Protein AF-A0A7C1B282-F1 (afdb_monomer)

Mean predicted aligned error: 6.25 Å

Secondary structure (DSSP, 8-state):
--HHHHHHHHHHHHHHHHHHHHHHHH-HHHHHH--HHHHHHHHHHHHHHHHHHHHHTT-S-HHHHHHHHHHHHHHHHHHGGGSGGGHHHHHHHHHHHHHHHSS-S------

Sequence (111 aa):
MNDKLADTLTIAFMVSALVLLWRRIAKPEVRFLSTWWDYVLLILCALPFVTGFLAYHQIGPYKPTMVVHLLSAEILLIVIPFSKLAHMVLYFFTRAFMGFEMGGRRNTPCW

Structure (mmCIF, N/CA/C/O backbone):
data_AF-A0A7C1B282-F1
#
_entry.id   AF-A0A7C1B282-F1
#
loop_
_atom_site.group_PDB
_atom_site.id
_atom_site.type_symbol
_atom_site.label_atom_id
_atom_site.label_alt_id
_atom_site.label_comp_id
_atom_site.label_asym_id
_atom_site.label_entity_id
_atom_site.label_seq_id
_atom_site.pdbx_PDB_ins_code
_atom_site.Cartn_x
_atom_site.Cartn_y
_atom_site.Cartn_z
_atom_site.occupancy
_atom_site.B_iso_or_equiv
_atom_site.auth_seq_id
_atom_site.auth_comp_id
_atom_site.auth_asym_id
_atom_site.auth_atom_id
_atom_site.pdbx_PDB_model_num
ATOM 1 N N . MET A 1 1 ? -23.843 4.987 1.272 1.00 59.72 1 MET A N 1
ATOM 2 C CA . MET A 1 1 ? -22.985 4.039 0.525 1.00 59.72 1 MET A CA 1
ATOM 3 C C . MET A 1 1 ? -23.396 2.637 0.956 1.00 59.72 1 MET A C 1
ATOM 5 O O . MET A 1 1 ? -23.850 2.516 2.081 1.00 59.72 1 MET A O 1
ATOM 9 N N . ASN A 1 2 ? -23.363 1.612 0.099 1.00 82.88 2 ASN A N 1
ATOM 10 C CA . ASN A 1 2 ? -23.733 0.262 0.545 1.00 82.88 2 ASN A CA 1
ATOM 11 C C . ASN A 1 2 ? -22.573 -0.303 1.375 1.00 82.88 2 ASN A C 1
ATOM 13 O O . ASN A 1 2 ? -21.579 -0.734 0.796 1.00 82.88 2 ASN A O 1
ATOM 17 N N . ASP A 1 3 ? -22.691 -0.256 2.700 1.00 87.25 3 ASP A N 1
ATOM 18 C CA . ASP A 1 3 ? -21.649 -0.677 3.649 1.00 87.25 3 ASP A CA 1
ATOM 19 C C . ASP A 1 3 ? -21.117 -2.082 3.333 1.00 87.25 3 ASP A C 1
ATOM 21 O O . ASP A 1 3 ? -19.911 -2.313 3.279 1.00 87.25 3 ASP A O 1
ATOM 25 N N . LYS A 1 4 ? -22.016 -2.984 2.920 1.00 91.50 4 LYS A N 1
ATOM 26 C CA . LYS A 1 4 ? -21.666 -4.344 2.489 1.00 91.50 4 LYS A CA 1
ATOM 27 C C . LYS A 1 4 ? -20.689 -4.375 1.313 1.00 91.50 4 LYS A C 1
ATOM 29 O O . LYS A 1 4 ? -19.843 -5.263 1.251 1.00 91.50 4 LYS A O 1
ATOM 34 N N . LEU A 1 5 ? -20.804 -3.445 0.361 1.00 94.44 5 LEU A N 1
ATOM 35 C CA . LEU A 1 5 ? -19.867 -3.371 -0.766 1.00 94.44 5 LEU A CA 1
ATOM 36 C C . LEU A 1 5 ? -18.485 -2.922 -0.296 1.00 94.44 5 LEU A C 1
ATOM 38 O O . LEU A 1 5 ? -17.491 -3.497 -0.734 1.00 94.44 5 LEU A O 1
ATOM 42 N N . ALA A 1 6 ? -18.418 -1.932 0.597 1.00 92.12 6 ALA A N 1
ATOM 43 C CA . ALA A 1 6 ? -17.153 -1.438 1.131 1.00 92.12 6 ALA A CA 1
ATOM 44 C C . ALA A 1 6 ? -16.412 -2.542 1.901 1.00 92.12 6 ALA A C 1
ATOM 46 O O . ALA A 1 6 ? -15.228 -2.781 1.650 1.00 92.12 6 ALA A O 1
ATOM 47 N N . ASP A 1 7 ? -17.126 -3.288 2.745 1.00 93.06 7 ASP A N 1
ATOM 48 C CA . ASP A 1 7 ? -16.562 -4.420 3.481 1.00 93.06 7 ASP A CA 1
ATOM 49 C C . ASP A 1 7 ? -16.097 -5.534 2.543 1.00 93.06 7 ASP A C 1
ATOM 51 O O . ASP A 1 7 ? -14.973 -6.023 2.664 1.00 93.06 7 ASP A O 1
ATOM 55 N N . THR A 1 8 ? -16.915 -5.892 1.548 1.00 95.25 8 THR A N 1
ATOM 56 C CA . THR A 1 8 ? -16.572 -6.943 0.576 1.00 95.25 8 THR A CA 1
ATOM 57 C C . THR A 1 8 ? -15.297 -6.596 -0.193 1.00 95.25 8 THR A C 1
ATOM 59 O O . THR A 1 8 ? -14.411 -7.440 -0.333 1.00 95.25 8 THR A O 1
ATOM 62 N N . LEU A 1 9 ? -15.170 -5.350 -0.663 1.00 95.44 9 LEU A N 1
ATOM 63 C CA . LEU A 1 9 ? -13.981 -4.887 -1.381 1.00 95.44 9 LEU A CA 1
ATOM 64 C C . LEU A 1 9 ? -12.746 -4.851 -0.474 1.00 95.44 9 LEU A C 1
ATOM 66 O O . LEU A 1 9 ? -11.661 -5.241 -0.904 1.00 95.44 9 LEU A O 1
ATOM 70 N N . THR A 1 10 ? -12.909 -4.443 0.785 1.00 95.25 10 THR A N 1
ATOM 71 C CA . THR A 1 10 ? -11.810 -4.388 1.759 1.00 95.25 10 THR A CA 1
ATOM 72 C C . THR A 1 10 ? -11.303 -5.788 2.099 1.00 95.25 10 THR A C 1
ATOM 74 O O . THR A 1 10 ? -10.096 -6.032 2.094 1.00 95.25 10 THR A O 1
ATOM 77 N N . ILE A 1 11 ? -12.208 -6.747 2.309 1.00 95.31 11 ILE A N 1
ATOM 78 C CA . ILE A 1 11 ? -11.859 -8.155 2.535 1.00 95.31 11 ILE A CA 1
ATOM 79 C C . ILE A 1 11 ? -11.178 -8.743 1.297 1.00 95.31 11 ILE A C 1
ATOM 81 O O . ILE A 1 11 ? -10.123 -9.367 1.420 1.00 95.31 11 ILE A O 1
ATOM 85 N N . ALA A 1 12 ? -11.722 -8.507 0.099 1.00 97.25 12 ALA A N 1
ATOM 86 C CA . ALA A 1 12 ? -11.116 -8.971 -1.147 1.00 97.25 12 ALA A CA 1
ATOM 87 C C . ALA A 1 12 ? -9.693 -8.417 -1.335 1.00 97.25 12 ALA A C 1
ATOM 89 O O . ALA A 1 12 ? -8.786 -9.155 -1.732 1.00 97.25 12 ALA A O 1
ATOM 90 N N . PHE A 1 13 ? -9.472 -7.143 -0.999 1.00 96.94 13 PHE A N 1
ATOM 91 C CA . PHE A 1 13 ? -8.149 -6.529 -1.007 1.00 96.94 13 PHE A CA 1
ATOM 92 C C . PHE A 1 13 ? -7.198 -7.203 -0.006 1.00 96.94 13 PHE A C 1
ATOM 94 O O . PHE A 1 13 ? -6.097 -7.599 -0.390 1.00 96.94 13 PHE A O 1
ATOM 101 N N . MET A 1 14 ? -7.620 -7.404 1.249 1.00 96.06 14 MET A N 1
ATOM 102 C CA . MET A 1 14 ? -6.795 -8.060 2.274 1.00 96.06 14 MET A CA 1
ATOM 103 C C . MET A 1 14 ? -6.418 -9.495 1.876 1.00 96.06 14 MET A C 1
ATOM 105 O O . MET A 1 14 ? -5.254 -9.881 1.985 1.00 96.06 14 MET A O 1
ATOM 109 N N . VAL A 1 15 ? -7.368 -10.268 1.342 1.00 97.38 15 VAL A N 1
ATOM 110 C CA . VAL A 1 15 ? -7.108 -11.617 0.811 1.00 97.38 15 VAL A CA 1
ATOM 111 C C . VAL A 1 15 ? -6.107 -11.560 -0.344 1.00 97.38 15 VAL A C 1
ATOM 113 O O . VAL A 1 15 ? -5.150 -12.332 -0.372 1.00 97.38 15 VAL A O 1
ATOM 116 N N . SER A 1 16 ? -6.272 -10.615 -1.269 1.00 97.06 16 SER A N 1
ATOM 117 C CA . SER A 1 16 ? -5.353 -10.435 -2.398 1.00 97.06 16 SER A CA 1
ATOM 118 C C . SER A 1 16 ? -3.935 -10.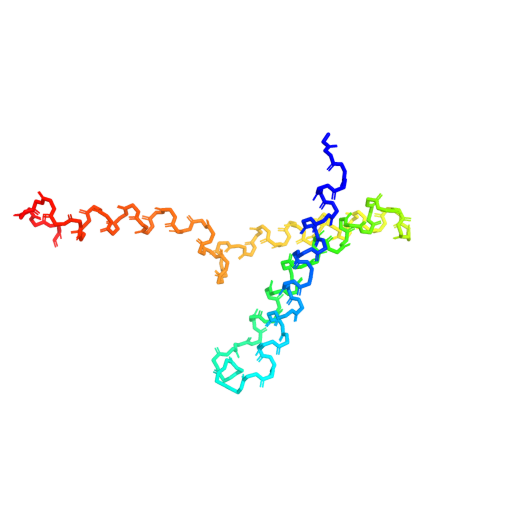091 -1.932 1.00 97.06 16 SER A C 1
ATOM 120 O O . SER A 1 16 ? -2.967 -10.660 -2.439 1.00 97.06 16 SER A O 1
ATOM 122 N N . ALA A 1 17 ? -3.791 -9.220 -0.929 1.00 96.06 17 ALA A N 1
ATOM 123 C CA . ALA A 1 17 ? -2.499 -8.877 -0.340 1.00 96.06 17 ALA A CA 1
ATOM 124 C C . ALA A 1 17 ? -1.806 -10.111 0.264 1.00 96.06 17 ALA A C 1
ATOM 126 O O . ALA A 1 17 ? -0.621 -10.339 0.008 1.00 96.06 17 ALA A O 1
ATOM 127 N N . LEU A 1 18 ? -2.550 -10.956 0.987 1.00 96.56 18 LEU A N 1
ATOM 128 C CA . LEU A 1 18 ? -2.032 -12.214 1.534 1.00 96.56 18 LEU A CA 1
ATOM 129 C C . LEU A 1 18 ? -1.611 -13.194 0.435 1.00 96.56 18 LEU A C 1
ATOM 131 O O . LEU A 1 18 ? -0.538 -13.788 0.527 1.00 96.56 18 LEU A O 1
ATOM 135 N N . VAL A 1 19 ? -2.402 -13.333 -0.633 1.00 96.94 19 VAL A N 1
ATOM 136 C CA . VAL A 1 19 ? -2.057 -14.186 -1.783 1.00 96.94 19 VAL A CA 1
ATOM 137 C C . VAL A 1 19 ? -0.782 -13.695 -2.472 1.00 96.94 19 VAL A C 1
ATOM 139 O O . VAL A 1 19 ? 0.073 -14.502 -2.837 1.00 96.94 19 VAL A O 1
ATOM 142 N N . LEU A 1 20 ? -0.611 -12.381 -2.628 1.00 94.62 20 LEU A N 1
ATOM 143 C CA . LEU A 1 20 ? 0.595 -11.798 -3.217 1.00 94.62 20 LEU A CA 1
ATOM 144 C C . LEU A 1 20 ? 1.827 -11.989 -2.324 1.00 94.62 20 LEU A C 1
ATOM 146 O O . LEU A 1 20 ? 2.895 -12.329 -2.841 1.00 94.62 20 LEU A O 1
ATOM 150 N N . LEU A 1 21 ? 1.681 -11.823 -1.005 1.00 94.81 21 LEU A N 1
ATOM 151 C CA . LEU A 1 21 ? 2.734 -12.124 -0.033 1.00 94.81 21 LEU A CA 1
ATOM 152 C C . LEU A 1 21 ? 3.124 -13.605 -0.111 1.00 94.81 21 LEU A C 1
ATOM 154 O O . LEU A 1 21 ? 4.300 -13.933 -0.275 1.00 94.81 21 LEU A O 1
ATOM 158 N N . TRP A 1 22 ? 2.131 -14.497 -0.073 1.00 95.50 22 TRP A N 1
ATOM 159 C CA . TRP A 1 22 ? 2.332 -15.937 -0.174 1.00 95.50 22 TRP A CA 1
ATOM 160 C C . TRP A 1 22 ? 3.024 -16.316 -1.479 1.00 95.50 22 TRP A C 1
ATOM 162 O O . TRP A 1 22 ? 4.006 -17.046 -1.449 1.00 95.50 22 TRP A O 1
ATOM 172 N N . ARG A 1 23 ? 2.582 -15.784 -2.626 1.00 94.44 23 ARG A N 1
ATOM 173 C CA . ARG A 1 23 ? 3.213 -16.025 -3.933 1.00 94.44 23 ARG A CA 1
ATOM 174 C C . ARG A 1 23 ? 4.683 -15.616 -3.931 1.00 94.44 23 ARG A C 1
ATOM 176 O O . ARG A 1 23 ? 5.503 -16.339 -4.492 1.00 94.44 23 ARG A O 1
ATOM 183 N N . ARG A 1 24 ? 5.014 -14.477 -3.315 1.00 92.94 24 ARG A N 1
ATOM 184 C CA . ARG A 1 24 ? 6.389 -13.965 -3.232 1.00 92.94 24 ARG A CA 1
ATOM 185 C C . ARG A 1 24 ? 7.296 -14.879 -2.413 1.00 92.94 24 ARG A C 1
ATOM 187 O O . ARG A 1 24 ? 8.464 -15.044 -2.746 1.00 92.94 24 ARG A O 1
ATOM 194 N N . ILE A 1 25 ? 6.738 -15.503 -1.380 1.00 92.19 25 ILE A N 1
ATOM 195 C CA . ILE A 1 25 ? 7.439 -16.497 -0.579 1.00 92.19 25 ILE A CA 1
ATOM 196 C C . ILE A 1 25 ? 7.473 -17.820 -1.352 1.00 92.19 25 ILE A C 1
ATOM 198 O O . ILE A 1 25 ? 8.547 -18.291 -1.683 1.00 92.19 25 ILE A O 1
ATOM 202 N N . ALA A 1 26 ? 6.347 -18.434 -1.689 1.00 93.62 26 ALA A N 1
ATOM 203 C CA . ALA A 1 26 ? 6.277 -19.800 -2.208 1.00 93.62 26 ALA A CA 1
ATOM 204 C C . ALA A 1 26 ? 6.955 -20.021 -3.575 1.00 93.62 26 ALA A C 1
ATOM 206 O O . ALA A 1 26 ? 7.427 -21.126 -3.833 1.00 93.62 26 ALA A O 1
ATOM 207 N N . LYS A 1 27 ? 6.998 -19.013 -4.459 1.00 93.69 27 LYS A N 1
ATOM 208 C CA . LYS A 1 27 ? 7.574 -19.163 -5.805 1.00 93.69 27 LYS A CA 1
ATOM 209 C C . LYS A 1 27 ? 9.054 -18.762 -5.829 1.00 93.69 27 LYS A C 1
ATOM 211 O O . LYS A 1 27 ? 9.342 -17.579 -5.626 1.00 93.69 27 LYS A O 1
ATOM 216 N N . PRO A 1 28 ? 9.992 -19.695 -6.092 1.00 88.19 28 PRO A N 1
ATOM 217 C CA . PRO A 1 28 ? 11.424 -19.401 -6.060 1.00 88.19 28 PRO A CA 1
ATOM 218 C C . PRO A 1 28 ? 11.832 -18.357 -7.105 1.00 88.19 28 PRO A C 1
ATOM 220 O O . PRO A 1 28 ? 12.683 -17.518 -6.822 1.00 88.19 28 PRO A O 1
ATOM 223 N N . GLU A 1 29 ? 11.171 -18.334 -8.264 1.00 92.12 29 GLU A N 1
ATOM 224 C CA . GLU A 1 29 ? 11.445 -17.384 -9.347 1.00 92.12 29 GLU A CA 1
ATOM 225 C C . GLU A 1 29 ? 11.124 -15.947 -8.918 1.00 92.12 29 GLU A C 1
ATOM 227 O O . GLU A 1 29 ? 11.881 -15.013 -9.174 1.00 92.12 29 GLU A O 1
ATOM 232 N N . VAL A 1 30 ? 10.004 -15.767 -8.210 1.00 89.81 30 VAL A N 1
ATOM 233 C CA . VAL A 1 30 ? 9.579 -14.457 -7.699 1.00 89.81 30 VAL A CA 1
ATOM 234 C C . VAL A 1 30 ? 10.412 -14.065 -6.484 1.00 89.81 30 VAL A C 1
ATOM 236 O O . VAL A 1 30 ? 10.779 -12.898 -6.352 1.00 89.81 30 VAL A O 1
ATOM 239 N N . ARG A 1 31 ? 10.731 -15.023 -5.606 1.00 88.81 31 ARG A N 1
ATOM 240 C CA . ARG A 1 31 ? 11.540 -14.789 -4.407 1.00 88.81 31 ARG A CA 1
ATOM 241 C C . ARG A 1 31 ? 12.940 -14.295 -4.763 1.00 88.81 31 ARG A C 1
ATOM 243 O O . ARG A 1 31 ? 13.411 -13.362 -4.127 1.00 88.81 31 ARG A O 1
ATOM 250 N N . PHE A 1 32 ? 13.562 -14.870 -5.793 1.00 90.12 32 PHE A N 1
ATOM 251 C CA . PHE A 1 32 ? 14.895 -14.476 -6.254 1.00 90.12 32 PHE A CA 1
ATOM 252 C C . PHE A 1 32 ? 14.946 -13.029 -6.773 1.00 90.12 32 PHE A C 1
ATOM 254 O O . PHE A 1 32 ? 15.909 -12.315 -6.520 1.00 90.12 32 PHE A O 1
ATOM 261 N N . LEU A 1 33 ? 13.888 -12.575 -7.453 1.00 90.56 33 LEU A N 1
ATOM 262 C CA . LEU A 1 33 ? 13.772 -11.204 -7.971 1.00 90.56 33 LEU A CA 1
ATOM 263 C C . LEU A 1 33 ? 13.271 -10.190 -6.929 1.00 90.56 33 LEU A C 1
ATOM 265 O O . LEU A 1 33 ? 13.284 -8.984 -7.182 1.00 90.56 33 LEU A O 1
ATOM 269 N N . SER A 1 34 ? 12.767 -10.664 -5.789 1.00 89.50 34 SER A N 1
ATOM 270 C CA . SER A 1 34 ? 12.155 -9.805 -4.779 1.00 89.50 34 SER A CA 1
ATOM 271 C C . SER A 1 34 ? 13.198 -9.272 -3.813 1.00 89.50 34 SER A C 1
ATOM 273 O O . SER A 1 34 ? 13.923 -10.036 -3.180 1.00 89.50 34 SER A O 1
ATOM 275 N N . THR A 1 35 ? 13.216 -7.957 -3.631 1.00 92.00 35 THR A N 1
ATOM 276 C CA . THR A 1 35 ? 14.034 -7.323 -2.593 1.00 92.00 35 THR A CA 1
ATOM 277 C C . THR A 1 35 ? 13.246 -7.206 -1.292 1.00 92.00 35 THR A C 1
ATOM 279 O O . THR A 1 35 ? 12.017 -7.274 -1.283 1.00 92.00 35 THR A O 1
ATOM 282 N N . TRP A 1 36 ? 13.937 -6.996 -0.167 1.00 91.62 36 TRP A N 1
ATOM 283 C CA . TRP A 1 36 ? 13.279 -6.790 1.131 1.00 91.62 36 TRP A CA 1
ATOM 284 C C . TRP A 1 36 ? 12.250 -5.643 1.094 1.00 91.62 36 TRP A C 1
ATOM 286 O O . TRP A 1 36 ? 11.166 -5.755 1.667 1.00 91.62 36 TRP A O 1
ATOM 296 N N . TRP A 1 37 ? 12.535 -4.596 0.312 1.00 92.62 37 TRP A N 1
ATOM 297 C CA . TRP A 1 37 ? 11.638 -3.461 0.085 1.00 92.62 37 TRP A CA 1
ATOM 298 C C . TRP A 1 37 ? 10.271 -3.864 -0.490 1.00 92.62 37 TRP A C 1
ATOM 300 O O . TRP A 1 37 ? 9.262 -3.257 -0.149 1.00 92.62 37 TRP A O 1
ATOM 310 N N . ASP A 1 38 ? 10.193 -4.929 -1.292 1.00 92.19 38 ASP A N 1
ATOM 311 C CA . ASP A 1 38 ? 8.925 -5.395 -1.869 1.00 92.19 38 ASP A CA 1
ATOM 312 C C . ASP A 1 38 ? 7.957 -5.953 -0.823 1.00 92.19 38 ASP A C 1
ATOM 314 O O . ASP A 1 38 ? 6.740 -5.853 -0.984 1.00 92.19 38 ASP A O 1
ATOM 318 N N . TYR A 1 39 ? 8.492 -6.540 0.249 1.00 93.25 39 TYR A N 1
ATOM 319 C CA . TYR A 1 39 ? 7.694 -7.025 1.372 1.00 93.25 39 TYR A CA 1
ATOM 320 C C . TYR A 1 39 ? 7.222 -5.857 2.237 1.00 93.25 39 TYR A C 1
ATOM 322 O O . TYR A 1 39 ? 6.048 -5.802 2.599 1.00 93.25 39 TYR A O 1
ATOM 330 N N . VAL A 1 40 ? 8.112 -4.894 2.506 1.00 94.31 40 VAL A N 1
ATOM 331 C CA . VAL A 1 40 ? 7.790 -3.681 3.273 1.00 94.31 40 VAL A CA 1
ATOM 332 C C . VAL A 1 40 ? 6.696 -2.872 2.579 1.00 94.31 40 VAL A C 1
ATOM 334 O O . VAL A 1 40 ? 5.711 -2.522 3.221 1.00 94.31 40 VAL A O 1
ATOM 337 N N . LEU A 1 41 ? 6.811 -2.635 1.268 1.00 94.62 41 LEU A N 1
ATOM 338 C CA . LEU A 1 41 ? 5.799 -1.905 0.498 1.00 94.62 41 LEU A CA 1
ATOM 339 C C . LEU A 1 41 ? 4.440 -2.606 0.502 1.00 94.62 41 LEU A C 1
ATOM 341 O O . LEU A 1 41 ? 3.411 -1.941 0.596 1.00 94.62 41 LEU A O 1
ATOM 345 N N . LEU A 1 42 ? 4.423 -3.938 0.408 1.00 95.06 42 LEU A N 1
ATOM 346 C CA . LEU A 1 42 ? 3.176 -4.698 0.423 1.00 95.06 42 LEU A CA 1
ATOM 347 C C . LEU A 1 42 ? 2.481 -4.609 1.789 1.00 95.06 42 LEU A C 1
ATOM 349 O O . LEU A 1 42 ? 1.271 -4.398 1.844 1.00 95.06 42 LEU A O 1
ATOM 353 N N . ILE A 1 43 ? 3.242 -4.706 2.881 1.00 94.94 43 ILE A N 1
ATOM 354 C CA . ILE A 1 43 ? 2.713 -4.533 4.240 1.00 94.94 43 ILE A CA 1
ATOM 355 C C . ILE A 1 43 ? 2.233 -3.093 4.444 1.00 94.94 43 ILE A C 1
ATOM 357 O O . ILE A 1 43 ? 1.112 -2.889 4.898 1.00 94.94 43 ILE A O 1
ATOM 361 N N . LEU A 1 44 ? 3.037 -2.098 4.061 1.00 95.50 44 LEU A N 1
ATOM 362 C CA . LEU A 1 44 ? 2.690 -0.683 4.187 1.00 95.50 44 LEU A CA 1
ATOM 363 C C . LEU A 1 44 ? 1.421 -0.333 3.401 1.00 95.50 44 LEU A C 1
ATOM 365 O O . LEU A 1 44 ? 0.590 0.421 3.889 1.00 95.50 44 LEU A O 1
ATOM 369 N N . CYS A 1 45 ? 1.238 -0.919 2.216 1.00 95.50 45 CYS A N 1
ATOM 370 C CA . CYS A 1 45 ? 0.019 -0.763 1.428 1.00 95.50 45 CYS A CA 1
ATOM 371 C C . CYS A 1 45 ? -1.194 -1.435 2.094 1.00 95.50 45 CYS A C 1
ATOM 373 O O . CYS A 1 45 ? -2.296 -0.899 2.035 1.00 95.50 45 CYS A O 1
ATOM 375 N N . ALA A 1 46 ? -1.004 -2.580 2.757 1.00 96.31 46 ALA A N 1
ATOM 376 C CA . ALA A 1 46 ? -2.084 -3.302 3.425 1.00 96.31 46 ALA A CA 1
ATOM 377 C C . ALA A 1 46 ? -2.502 -2.695 4.779 1.00 96.31 46 ALA A C 1
ATOM 379 O O . ALA A 1 46 ? -3.665 -2.806 5.170 1.00 96.31 46 ALA A O 1
ATOM 380 N N . LEU A 1 47 ? -1.580 -2.040 5.489 1.00 95.56 47 LEU A N 1
ATOM 381 C CA . LEU A 1 47 ? -1.797 -1.506 6.838 1.00 95.56 47 LEU A CA 1
ATOM 382 C C . LEU A 1 47 ? -2.986 -0.531 6.958 1.00 95.56 47 LEU A C 1
ATOM 384 O O . LEU A 1 47 ? -3.803 -0.735 7.863 1.00 95.56 47 LEU A O 1
ATOM 388 N N . PRO A 1 48 ? -3.157 0.476 6.076 1.00 95.56 48 PRO A N 1
ATOM 389 C CA . PRO A 1 48 ? -4.315 1.367 6.123 1.00 95.56 48 PRO A CA 1
ATOM 390 C C . PRO A 1 48 ? -5.642 0.619 5.968 1.00 95.56 48 PRO A C 1
ATOM 392 O O . PRO A 1 48 ? -6.613 0.952 6.639 1.00 95.56 48 PRO A O 1
ATOM 395 N N . PHE A 1 49 ? -5.690 -0.427 5.140 1.00 95.25 49 PHE A N 1
ATOM 396 C CA . PHE A 1 49 ? -6.909 -1.217 4.948 1.00 95.25 49 PHE A CA 1
ATOM 397 C C . PHE A 1 49 ? -7.252 -2.037 6.190 1.00 95.25 49 PHE A C 1
ATOM 399 O O . PHE A 1 49 ? -8.402 -2.038 6.617 1.00 95.25 49 PHE A O 1
ATOM 406 N N . VAL A 1 50 ? -6.259 -2.676 6.816 1.00 95.50 50 VAL A N 1
ATOM 407 C CA . VAL A 1 50 ? -6.470 -3.446 8.053 1.00 95.50 50 VAL A CA 1
ATOM 408 C C . VAL A 1 50 ? -6.918 -2.527 9.191 1.00 95.50 50 VAL A C 1
ATOM 410 O O . VAL A 1 50 ? -7.929 -2.777 9.841 1.00 95.50 50 VAL A O 1
ATOM 413 N N . THR A 1 51 ? -6.191 -1.435 9.421 1.00 95.38 51 THR A N 1
ATOM 414 C CA . THR A 1 51 ? -6.491 -0.486 10.506 1.00 95.38 51 THR A CA 1
ATOM 415 C C . THR A 1 51 ? -7.801 0.266 10.277 1.00 95.38 51 THR A C 1
ATOM 417 O O . THR A 1 51 ? -8.555 0.472 11.225 1.00 95.38 51 THR A O 1
ATOM 420 N N . GLY A 1 52 ? -8.122 0.609 9.027 1.00 93.44 52 GLY A N 1
ATOM 421 C CA . GLY A 1 52 ? -9.391 1.231 8.654 1.00 93.44 52 GLY A CA 1
ATOM 422 C C . GLY A 1 52 ? -10.575 0.286 8.851 1.00 93.44 52 GLY A C 1
ATOM 423 O O . GLY A 1 52 ? -11.588 0.684 9.424 1.00 93.44 52 GLY A O 1
ATOM 424 N N . PHE A 1 53 ? -10.425 -0.987 8.471 1.00 93.81 53 PHE A N 1
ATOM 425 C CA . PHE A 1 53 ? -11.446 -2.013 8.686 1.00 93.81 53 PHE A CA 1
ATOM 426 C C . PHE A 1 53 ? -11.719 -2.254 10.177 1.00 93.81 53 PHE A C 1
ATOM 428 O O . PHE A 1 53 ? -12.879 -2.338 10.588 1.00 93.81 53 PHE A O 1
ATOM 435 N N . LEU A 1 54 ? -10.662 -2.302 10.997 1.00 93.38 54 LEU A N 1
ATOM 436 C CA . LEU A 1 54 ? -10.771 -2.411 12.456 1.00 93.38 54 LEU A CA 1
ATOM 437 C C . LEU A 1 54 ? -11.448 -1.180 13.072 1.00 93.38 54 LEU A C 1
ATOM 439 O O . LEU A 1 54 ? -12.308 -1.330 13.938 1.00 93.38 54 LEU A O 1
ATOM 443 N N . ALA A 1 55 ? -11.090 0.027 12.621 1.00 92.81 55 ALA A N 1
ATOM 444 C CA . ALA A 1 55 ? -11.698 1.266 13.099 1.00 92.81 55 ALA A CA 1
ATOM 445 C C . ALA A 1 55 ? -13.193 1.347 12.751 1.00 92.81 55 ALA A C 1
ATOM 447 O O . ALA A 1 55 ? -13.983 1.784 13.588 1.00 92.81 55 ALA A O 1
ATOM 448 N N . TYR A 1 56 ? -13.581 0.895 11.553 1.00 91.62 56 TYR A N 1
ATOM 449 C CA . TYR A 1 56 ? -14.975 0.859 11.106 1.00 91.62 56 TYR A CA 1
ATOM 450 C C . TYR A 1 56 ? -15.824 -0.117 11.932 1.00 91.62 56 TYR A C 1
ATOM 452 O O . TYR A 1 56 ? -16.884 0.257 12.426 1.00 91.62 56 TYR A O 1
ATOM 460 N N . HIS A 1 57 ? -15.318 -1.329 12.173 1.00 91.38 57 HIS A N 1
ATOM 461 C CA . HIS A 1 57 ? -15.997 -2.337 12.996 1.00 91.38 57 HIS A CA 1
ATOM 462 C C . HIS A 1 57 ? -15.841 -2.109 14.510 1.00 91.38 57 HIS A C 1
ATOM 464 O O . HIS A 1 57 ? -16.301 -2.930 15.301 1.00 91.38 57 HIS A O 1
ATOM 470 N N . GLN A 1 58 ? -15.177 -1.023 14.924 1.00 89.19 58 GLN A N 1
ATOM 471 C CA . GLN A 1 58 ? -14.875 -0.703 16.325 1.00 89.19 58 GLN A CA 1
ATOM 472 C C . GLN A 1 58 ? -14.175 -1.850 17.077 1.00 89.19 58 GLN A C 1
ATOM 474 O O . GLN A 1 58 ? -14.377 -2.060 18.274 1.00 89.19 58 GLN A O 1
ATOM 479 N N . ILE A 1 59 ? -13.325 -2.596 16.372 1.00 88.44 59 ILE A N 1
ATOM 480 C CA . ILE A 1 59 ? -12.565 -3.703 16.947 1.00 88.44 59 ILE A CA 1
ATOM 481 C C . ILE A 1 59 ? -11.315 -3.121 17.614 1.00 88.44 59 ILE A C 1
ATOM 483 O O . ILE A 1 59 ? -10.350 -2.735 16.952 1.00 88.44 59 ILE A O 1
ATOM 487 N N . GLY A 1 60 ? -11.340 -3.064 18.947 1.00 87.75 60 GLY A N 1
ATOM 488 C CA . GLY A 1 60 ? -10.254 -2.532 19.770 1.00 87.75 60 GLY A CA 1
ATOM 489 C C . GLY A 1 60 ? -10.405 -1.042 20.114 1.00 87.75 60 GLY A C 1
ATOM 490 O O . GLY A 1 60 ? -11.454 -0.436 19.894 1.00 87.75 60 GLY A O 1
ATOM 491 N N . PRO A 1 61 ? -9.370 -0.425 20.708 1.00 90.44 61 PRO A N 1
ATOM 492 C CA . PRO A 1 61 ? -9.452 0.957 21.152 1.00 90.44 61 PRO A CA 1
ATOM 493 C C . PRO A 1 61 ? -9.424 1.919 19.955 1.00 90.44 61 PRO A C 1
ATOM 495 O O . PRO A 1 61 ? -8.435 2.018 19.237 1.00 90.44 61 PRO A O 1
ATOM 498 N N . TYR A 1 62 ? -10.508 2.674 19.764 1.00 89.31 62 TYR A N 1
ATOM 499 C CA . TYR A 1 62 ? -10.715 3.518 18.579 1.00 89.31 62 TYR A CA 1
ATOM 500 C C . TYR A 1 62 ? -9.603 4.553 18.337 1.00 89.31 62 TYR A C 1
ATOM 502 O O . TYR A 1 62 ? -9.075 4.653 17.231 1.00 89.31 62 TYR A O 1
ATOM 510 N N . LYS A 1 63 ? -9.220 5.308 19.377 1.00 91.69 63 LYS A N 1
ATOM 511 C CA . LYS A 1 63 ? -8.212 6.380 19.275 1.00 91.69 63 LYS A CA 1
ATOM 512 C C . LYS A 1 63 ? -6.867 5.883 18.721 1.00 91.69 63 LYS A C 1
ATOM 514 O O . LYS A 1 63 ? -6.435 6.422 17.707 1.00 91.69 63 LYS A O 1
ATOM 519 N N . PRO A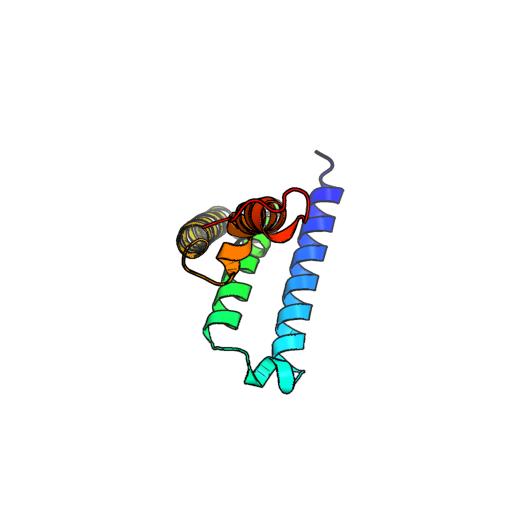 1 64 ? -6.198 4.877 19.320 1.00 93.00 64 PRO A N 1
ATOM 520 C CA . PRO A 1 64 ? -4.929 4.395 18.784 1.00 93.00 64 PRO A CA 1
ATOM 521 C C . PRO A 1 64 ? -5.078 3.766 17.394 1.00 93.00 64 PRO A C 1
ATOM 523 O O . PRO A 1 64 ? -4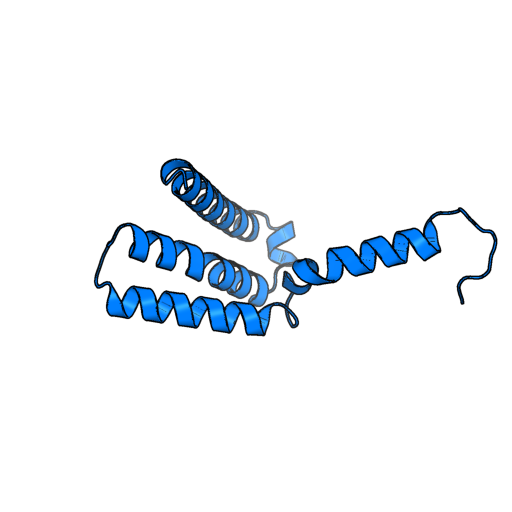.224 4.010 16.549 1.00 93.00 64 PRO A O 1
ATOM 526 N N . THR A 1 65 ? -6.161 3.033 17.111 1.00 94.38 65 THR A N 1
ATOM 527 C CA . THR A 1 65 ? -6.382 2.442 15.778 1.00 94.38 65 THR A CA 1
ATOM 528 C C . THR A 1 65 ? -6.492 3.512 14.691 1.00 94.38 65 THR A C 1
ATOM 530 O O . THR A 1 65 ? -5.874 3.378 13.637 1.00 94.38 65 THR A O 1
ATOM 533 N N . MET A 1 66 ? -7.215 4.606 14.956 1.00 94.75 66 MET A N 1
ATOM 534 C CA . MET A 1 66 ? -7.322 5.727 14.021 1.00 94.75 66 MET A CA 1
ATOM 535 C C . MET A 1 66 ? -5.978 6.448 13.835 1.00 94.75 66 MET A C 1
ATOM 537 O O . MET A 1 66 ? -5.621 6.787 12.709 1.00 94.75 66 MET A O 1
ATOM 541 N N . VAL A 1 67 ? -5.205 6.639 14.910 1.00 95.88 67 VAL A N 1
ATOM 542 C CA . VAL A 1 67 ? -3.865 7.247 14.824 1.00 95.88 67 VAL A CA 1
ATOM 543 C C . VAL A 1 67 ? -2.936 6.393 13.961 1.00 95.88 67 VAL A C 1
ATOM 545 O O . VAL A 1 67 ? -2.281 6.923 13.068 1.00 95.88 67 VAL A O 1
ATOM 548 N N . VAL A 1 68 ? -2.907 5.071 14.166 1.00 95.25 68 VAL A N 1
ATOM 549 C CA . VAL A 1 68 ? -2.088 4.169 13.337 1.00 95.25 68 VAL A CA 1
ATOM 550 C C . VAL A 1 68 ? -2.570 4.169 11.887 1.00 95.25 68 VAL A C 1
ATOM 552 O O . VAL A 1 68 ? -1.739 4.203 10.982 1.00 95.25 68 VAL A O 1
ATOM 555 N N . HIS A 1 69 ? -3.885 4.181 11.649 1.00 95.81 69 HIS A N 1
ATOM 556 C CA . HIS A 1 69 ? -4.445 4.287 10.302 1.00 95.81 69 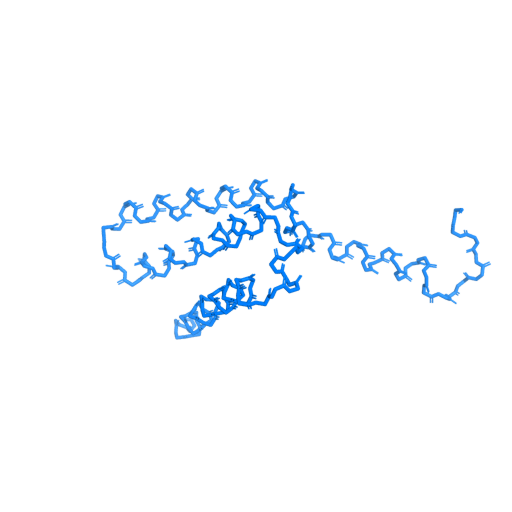HIS A CA 1
ATOM 557 C C . HIS A 1 69 ? -3.941 5.541 9.580 1.00 95.81 69 HIS A C 1
ATOM 559 O O . HIS A 1 69 ? -3.360 5.427 8.500 1.00 95.81 69 HIS A O 1
ATOM 565 N N . LEU A 1 70 ? -4.090 6.712 10.207 1.00 96.75 70 LEU A N 1
ATOM 566 C CA . LEU A 1 70 ? -3.673 7.990 9.633 1.00 96.75 70 LEU A CA 1
ATOM 567 C C . LEU A 1 70 ? -2.167 8.015 9.351 1.00 96.75 70 LEU A C 1
ATOM 569 O O . LEU A 1 70 ? -1.764 8.272 8.220 1.00 96.75 70 LEU A O 1
ATOM 573 N N . LEU A 1 71 ? -1.346 7.647 10.339 1.00 97.38 71 LEU A N 1
ATOM 574 C CA . LEU A 1 71 ? 0.110 7.597 10.183 1.00 97.38 71 LEU A CA 1
ATOM 575 C C . LEU A 1 71 ? 0.536 6.639 9.067 1.00 97.38 71 LEU A C 1
ATOM 577 O O . LEU A 1 71 ? 1.411 6.960 8.265 1.00 97.38 71 LEU A O 1
ATOM 581 N N . SER A 1 72 ? -0.091 5.463 8.980 1.00 96.56 72 SER A N 1
ATOM 582 C CA . SER A 1 72 ? 0.219 4.498 7.922 1.00 96.56 72 SER A CA 1
ATOM 583 C C . SER A 1 72 ? -0.146 5.025 6.532 1.00 96.56 72 SER A C 1
ATOM 585 O O . SER A 1 72 ? 0.611 4.811 5.584 1.00 96.56 72 SER A O 1
ATOM 587 N N . ALA A 1 73 ? -1.257 5.758 6.411 1.00 96.38 73 ALA A N 1
ATOM 588 C CA . ALA A 1 73 ? -1.686 6.369 5.160 1.00 96.38 73 ALA A CA 1
ATOM 589 C C . ALA A 1 73 ? -0.760 7.519 4.737 1.00 96.38 73 ALA A C 1
ATOM 591 O O . ALA A 1 73 ? -0.378 7.596 3.571 1.00 96.38 73 ALA A O 1
ATOM 592 N N . GLU A 1 74 ? -0.342 8.374 5.671 1.00 96.94 74 GLU A N 1
ATOM 593 C CA . GLU A 1 74 ? 0.602 9.466 5.405 1.00 96.94 74 GLU A CA 1
ATOM 594 C C . GLU A 1 74 ? 1.962 8.940 4.939 1.00 96.94 74 GLU A C 1
ATOM 596 O O . GLU A 1 74 ? 2.487 9.384 3.915 1.00 96.94 74 GLU A O 1
ATOM 601 N N . ILE A 1 75 ? 2.508 7.937 5.636 1.00 96.50 75 ILE A N 1
ATOM 602 C CA 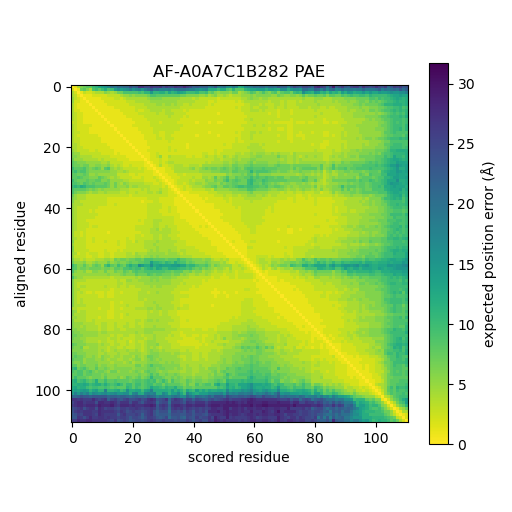. ILE A 1 75 ? 3.767 7.294 5.243 1.00 96.50 75 ILE A CA 1
ATOM 603 C C . ILE A 1 75 ? 3.624 6.663 3.854 1.00 96.50 75 ILE A C 1
ATOM 605 O O . ILE A 1 75 ? 4.507 6.830 3.012 1.00 96.50 75 ILE A O 1
ATOM 609 N N . LEU A 1 76 ? 2.510 5.974 3.582 1.00 95.69 76 LEU A N 1
ATOM 610 C CA . LEU A 1 76 ? 2.249 5.397 2.266 1.00 95.69 76 LEU A CA 1
ATOM 611 C C . LEU A 1 76 ? 2.248 6.480 1.178 1.00 95.69 76 LEU A C 1
ATOM 613 O O . LEU A 1 76 ? 2.934 6.311 0.173 1.00 95.69 76 LEU A O 1
ATOM 617 N N . LEU A 1 77 ? 1.552 7.602 1.386 1.00 94.75 77 LEU A N 1
ATOM 618 C CA . LEU A 1 77 ? 1.492 8.710 0.427 1.00 94.75 77 LEU A CA 1
ATOM 619 C C . LEU A 1 77 ? 2.872 9.301 0.118 1.00 94.75 77 LEU A C 1
ATOM 621 O O . LEU A 1 77 ? 3.178 9.546 -1.049 1.00 94.75 77 LEU A O 1
ATOM 625 N N . ILE A 1 78 ? 3.724 9.469 1.133 1.00 95.56 78 ILE A N 1
ATOM 626 C CA . ILE A 1 78 ? 5.105 9.940 0.952 1.00 95.56 78 ILE A CA 1
ATOM 627 C C . ILE A 1 78 ? 5.928 8.927 0.144 1.00 95.56 78 ILE A C 1
ATOM 629 O O . ILE A 1 78 ? 6.736 9.315 -0.695 1.00 95.56 78 ILE A O 1
ATOM 633 N N . VAL A 1 79 ? 5.720 7.627 0.367 1.00 95.25 79 VAL A N 1
ATOM 634 C CA . VAL A 1 79 ? 6.501 6.549 -0.260 1.00 95.25 79 VAL A CA 1
ATOM 635 C C . VAL A 1 79 ? 6.067 6.248 -1.700 1.00 95.25 79 VAL A C 1
ATOM 637 O O . VAL A 1 79 ? 6.889 5.779 -2.493 1.00 95.25 79 VAL A O 1
ATOM 640 N N . ILE A 1 80 ? 4.811 6.514 -2.082 1.00 93.94 80 ILE A N 1
ATOM 641 C CA . ILE A 1 80 ? 4.283 6.228 -3.431 1.00 93.94 80 ILE A CA 1
ATOM 642 C C . ILE A 1 80 ? 5.214 6.710 -4.564 1.00 93.94 80 ILE A C 1
ATOM 644 O O . ILE A 1 80 ? 5.606 5.862 -5.370 1.00 93.94 80 ILE A O 1
ATOM 648 N N . PRO A 1 81 ? 5.622 7.994 -4.650 1.00 91.56 81 PRO A N 1
ATOM 649 C CA . PRO A 1 81 ? 6.420 8.484 -5.780 1.00 91.56 81 PRO A CA 1
ATOM 650 C C . PRO A 1 81 ? 7.853 7.935 -5.817 1.00 91.56 81 PRO A C 1
ATOM 652 O O . PRO A 1 81 ? 8.461 7.902 -6.883 1.00 91.56 81 PRO A O 1
ATOM 655 N N . PHE A 1 82 ? 8.389 7.475 -4.684 1.00 92.31 82 PHE A N 1
ATOM 656 C CA . PHE A 1 82 ? 9.779 7.012 -4.560 1.00 92.31 82 PHE A CA 1
ATOM 657 C C . PHE A 1 82 ? 9.911 5.486 -4.525 1.00 92.31 82 PHE A C 1
ATOM 659 O O . PHE A 1 82 ? 10.970 4.949 -4.201 1.00 92.31 82 PHE A O 1
ATOM 666 N N . SER A 1 83 ? 8.836 4.758 -4.818 1.00 94.19 83 SER A N 1
ATOM 667 C CA . SER A 1 83 ? 8.802 3.304 -4.700 1.00 94.19 83 SER A CA 1
ATOM 668 C C . SER A 1 83 ? 8.292 2.632 -5.967 1.00 94.19 83 SER A C 1
ATOM 670 O O . SER A 1 83 ? 7.864 3.276 -6.925 1.00 94.19 83 SER A O 1
ATOM 672 N N . LYS A 1 84 ? 8.264 1.294 -5.958 1.00 91.31 84 LYS A N 1
ATOM 673 C CA . LYS A 1 84 ? 7.643 0.514 -7.036 1.00 91.31 84 LYS A CA 1
ATOM 674 C C . LYS A 1 84 ? 6.140 0.799 -7.184 1.00 91.31 84 LYS A C 1
ATOM 676 O O . LYS A 1 84 ? 5.562 0.389 -8.185 1.00 91.31 84 LYS A O 1
ATOM 681 N N . LEU A 1 85 ? 5.508 1.512 -6.242 1.00 93.44 85 LEU A N 1
ATOM 682 C CA . LEU A 1 85 ? 4.120 1.981 -6.336 1.00 93.44 85 LEU A CA 1
ATOM 683 C C . LEU A 1 85 ? 3.947 3.197 -7.258 1.00 93.44 85 LEU A C 1
ATOM 685 O O . LEU A 1 85 ? 2.819 3.494 -7.641 1.00 93.44 85 LEU A O 1
ATOM 689 N N . ALA A 1 86 ? 5.033 3.847 -7.690 1.00 93.56 86 ALA A N 1
ATOM 690 C CA . ALA A 1 86 ? 4.979 4.993 -8.599 1.00 93.56 86 ALA A CA 1
ATOM 691 C C . ALA A 1 86 ? 4.238 4.686 -9.914 1.00 93.56 86 ALA A C 1
ATOM 693 O O . ALA A 1 86 ? 3.707 5.596 -10.552 1.00 93.56 86 ALA A O 1
ATOM 694 N N . HIS A 1 87 ? 4.127 3.404 -10.291 1.00 91.94 87 HIS A N 1
ATOM 695 C CA . HIS A 1 87 ? 3.310 2.968 -11.422 1.00 91.94 87 HIS A CA 1
ATOM 696 C C . HIS A 1 87 ? 1.845 3.416 -11.311 1.00 91.94 87 HIS A C 1
ATOM 698 O O . HIS A 1 87 ? 1.236 3.661 -12.341 1.00 91.94 87 HIS A O 1
ATOM 704 N N . MET A 1 88 ? 1.286 3.590 -10.108 1.00 91.50 88 MET A N 1
ATOM 705 C CA . MET A 1 88 ? -0.085 4.090 -9.935 1.00 91.50 88 MET A CA 1
ATOM 706 C C . MET A 1 88 ? -0.281 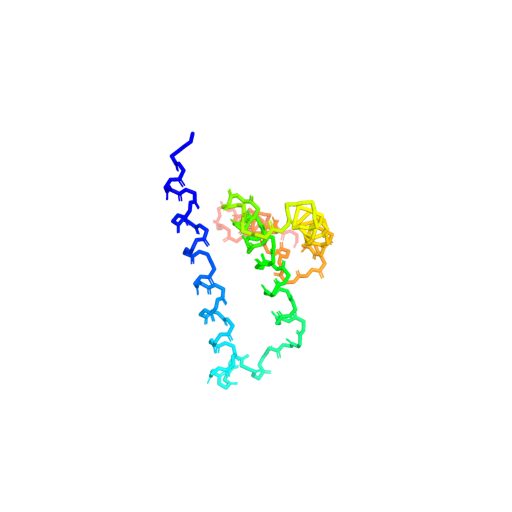5.480 -10.556 1.00 91.50 88 MET A C 1
ATOM 708 O O . MET A 1 88 ? -1.337 5.763 -11.114 1.00 91.50 88 MET A O 1
ATOM 712 N N . VAL A 1 89 ? 0.747 6.331 -10.494 1.00 89.50 89 VAL A N 1
ATOM 713 C CA . VAL A 1 89 ? 0.726 7.690 -11.056 1.00 89.50 89 VAL A CA 1
ATOM 714 C C . VAL A 1 89 ? 1.262 7.684 -12.488 1.00 89.50 89 VAL A C 1
ATOM 716 O O . VAL A 1 89 ? 0.636 8.217 -13.402 1.00 89.50 89 VAL A O 1
ATOM 719 N N . LEU A 1 90 ? 2.413 7.040 -12.705 1.00 91.94 90 LEU A N 1
ATOM 720 C CA . LEU A 1 90 ? 3.123 7.045 -13.987 1.00 91.94 90 LEU A CA 1
ATOM 721 C C . LEU A 1 90 ? 2.420 6.243 -15.087 1.00 91.94 90 LEU A C 1
ATOM 723 O O . LEU A 1 90 ? 2.694 6.475 -16.265 1.00 91.94 90 LEU A O 1
ATOM 727 N N . TYR A 1 91 ? 1.512 5.324 -14.746 1.00 91.44 91 TYR A N 1
ATOM 728 C CA . TYR A 1 91 ? 0.777 4.527 -15.731 1.00 91.44 91 TYR A CA 1
ATOM 729 C C . TYR A 1 91 ? 0.088 5.402 -16.786 1.00 91.44 91 TYR A C 1
ATOM 731 O O . TYR A 1 91 ? 0.235 5.156 -17.981 1.00 91.44 91 TYR A O 1
ATOM 739 N N . PHE A 1 92 ? -0.601 6.469 -16.375 1.00 89.62 92 PHE A N 1
ATOM 740 C CA . PHE A 1 92 ? -1.310 7.343 -17.312 1.00 89.62 92 PHE A CA 1
ATOM 741 C C . PHE A 1 92 ? -0.352 8.083 -18.251 1.00 89.62 92 PHE A C 1
ATOM 743 O O . PHE A 1 92 ? -0.558 8.093 -19.465 1.00 89.62 92 PHE A O 1
ATOM 750 N N . PHE A 1 93 ? 0.730 8.643 -17.706 1.00 89.81 93 PHE A N 1
ATOM 751 C CA . PHE A 1 93 ? 1.716 9.400 -18.479 1.00 89.81 93 PHE A CA 1
ATOM 752 C C . PHE A 1 93 ? 2.478 8.517 -19.465 1.00 89.81 93 PHE A C 1
ATOM 754 O O . PHE A 1 93 ? 2.579 8.849 -20.642 1.00 89.81 93 PHE A O 1
ATOM 761 N N . THR A 1 94 ? 2.961 7.360 -19.011 1.00 89.75 94 THR A N 1
ATOM 762 C CA . THR A 1 94 ? 3.701 6.415 -19.859 1.00 89.75 94 THR A CA 1
ATOM 763 C C . THR A 1 94 ? 2.838 5.884 -21.001 1.00 89.75 94 THR A C 1
ATOM 765 O O . THR A 1 94 ? 3.306 5.809 -22.134 1.00 89.75 94 THR A O 1
ATOM 768 N N . ARG A 1 95 ? 1.559 5.567 -20.754 1.00 89.06 95 ARG A N 1
ATOM 769 C CA . ARG A 1 95 ? 0.628 5.124 -21.807 1.00 89.06 95 ARG A CA 1
ATOM 770 C C . ARG A 1 95 ? 0.294 6.234 -22.801 1.00 89.06 95 ARG A C 1
ATOM 772 O O . ARG A 1 95 ? 0.254 5.954 -23.997 1.00 89.06 95 ARG A O 1
ATOM 779 N N . ALA A 1 96 ? 0.091 7.467 -22.337 1.00 87.81 96 ALA A N 1
ATOM 780 C CA . ALA A 1 96 ? -0.130 8.611 -23.220 1.00 87.81 96 ALA A CA 1
ATOM 781 C C . ALA A 1 96 ? 1.095 8.880 -24.110 1.00 87.81 96 ALA A C 1
ATOM 783 O O . ALA A 1 96 ? 0.958 9.032 -25.321 1.00 87.81 96 ALA A O 1
ATOM 784 N N . PHE A 1 97 ? 2.289 8.858 -23.517 1.00 85.81 97 PHE A N 1
ATOM 785 C CA . PHE A 1 97 ? 3.556 9.064 -24.210 1.00 85.81 97 PHE A CA 1
ATOM 786 C C . PHE A 1 97 ? 3.845 7.967 -25.245 1.00 85.81 97 PHE A C 1
ATOM 788 O O . PHE A 1 97 ? 4.070 8.268 -26.412 1.00 85.81 97 PHE A O 1
ATOM 795 N N . MET A 1 98 ? 3.721 6.687 -24.872 1.00 85.44 98 MET A N 1
ATOM 796 C CA . MET A 1 98 ? 3.879 5.572 -25.818 1.00 85.44 98 MET A CA 1
ATOM 797 C C . MET A 1 98 ? 2.853 5.615 -26.957 1.00 85.44 98 MET A C 1
ATOM 799 O O . MET A 1 98 ? 3.182 5.281 -28.092 1.00 85.44 98 MET A O 1
ATOM 803 N N . GLY A 1 99 ? 1.610 6.021 -26.678 1.00 82.62 99 GLY A N 1
ATOM 804 C CA . GLY A 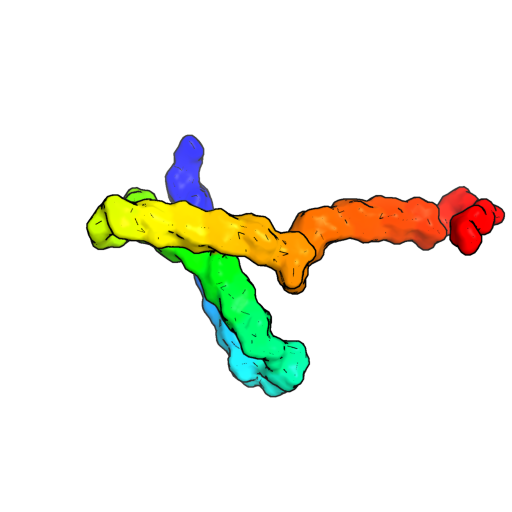1 99 ? 0.591 6.205 -27.714 1.00 82.62 99 GLY A CA 1
ATOM 805 C C . GLY A 1 99 ? 0.917 7.350 -28.677 1.00 82.62 99 GLY A C 1
ATOM 806 O O . GLY A 1 99 ? 0.575 7.270 -29.856 1.00 82.62 99 GLY A O 1
ATOM 807 N N . PHE A 1 100 ? 1.597 8.390 -28.192 1.00 78.69 100 PHE A N 1
ATOM 808 C CA . PHE A 1 100 ? 2.073 9.502 -29.007 1.00 78.69 100 PHE A CA 1
ATOM 809 C C . PHE A 1 100 ? 3.272 9.107 -29.884 1.00 78.69 100 PHE A C 1
ATOM 811 O O . PHE A 1 100 ? 3.235 9.362 -31.085 1.00 78.69 100 PHE A O 1
ATOM 818 N N . GLU A 1 101 ? 4.290 8.449 -29.318 1.00 74.25 101 GLU A N 1
ATOM 819 C CA . GLU A 1 101 ? 5.532 8.105 -30.033 1.00 74.25 101 GLU A CA 1
ATOM 820 C C . GLU A 1 101 ? 5.417 6.850 -30.909 1.00 74.25 101 GLU A C 1
ATOM 822 O O . GLU A 1 101 ? 5.819 6.856 -32.068 1.00 74.25 101 GLU A O 1
ATOM 827 N N . MET A 1 102 ? 4.843 5.763 -30.386 1.00 74.12 102 MET A N 1
ATOM 828 C CA . MET A 1 102 ? 4.806 4.458 -31.066 1.00 74.12 102 MET A CA 1
ATOM 829 C C . MET A 1 102 ? 3.452 4.146 -31.720 1.00 74.12 102 MET A C 1
ATOM 831 O O . MET A 1 102 ? 3.273 3.084 -32.311 1.00 74.12 102 MET A O 1
ATOM 835 N N . GLY A 1 103 ? 2.486 5.069 -31.656 1.00 67.38 103 GLY A N 1
ATOM 836 C CA . GLY A 1 103 ? 1.129 4.895 -32.190 1.00 67.38 103 GLY A CA 1
ATOM 837 C C . GLY A 1 103 ? 1.006 4.878 -33.720 1.00 67.38 103 GLY A C 1
ATOM 838 O O . GLY A 1 103 ? -0.112 4.842 -34.231 1.00 67.38 103 GLY A O 1
ATOM 839 N N . GLY A 1 104 ? 2.113 4.936 -34.469 1.00 61.59 104 GLY A N 1
ATOM 840 C CA . GLY A 1 104 ? 2.156 4.687 -35.919 1.00 61.59 104 GLY A CA 1
ATOM 841 C C . GLY A 1 104 ? 1.385 5.673 -36.806 1.00 61.59 104 GLY A C 1
ATOM 842 O O . GLY A 1 104 ? 1.260 5.447 -38.006 1.00 61.59 104 GLY A O 1
ATOM 843 N N . ARG A 1 105 ? 0.844 6.771 -36.263 1.00 56.50 105 ARG A N 1
ATOM 844 C CA . ARG A 1 105 ? -0.038 7.666 -37.033 1.00 56.50 105 ARG A CA 1
ATOM 845 C C . ARG A 1 105 ? 0.684 8.705 -37.876 1.00 56.50 105 ARG A C 1
ATOM 847 O O . ARG A 1 105 ? 0.036 9.333 -38.711 1.00 56.50 105 ARG A O 1
ATOM 854 N N . ARG A 1 106 ? 1.981 8.927 -37.680 1.00 57.16 106 ARG A N 1
ATOM 855 C CA . ARG A 1 106 ? 2.725 9.927 -38.442 1.00 57.16 106 ARG A CA 1
ATOM 856 C C . ARG A 1 106 ? 4.166 9.460 -38.578 1.00 57.16 106 ARG A C 1
ATOM 858 O O . ARG A 1 106 ? 4.845 9.335 -37.571 1.00 57.16 106 ARG A O 1
ATOM 865 N N . ASN A 1 107 ? 4.633 9.261 -39.812 1.00 61.00 107 ASN A N 1
ATOM 866 C CA . ASN A 1 107 ? 6.057 9.190 -40.182 1.00 61.00 107 ASN A CA 1
ATOM 867 C C . ASN A 1 107 ? 6.774 10.530 -39.890 1.00 61.00 107 ASN A C 1
ATOM 869 O O . ASN A 1 107 ? 7.503 11.060 -40.722 1.00 61.00 107 ASN A O 1
ATO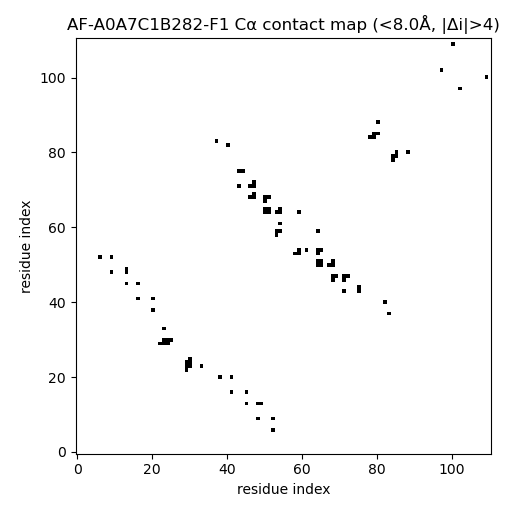M 873 N N . THR A 1 108 ? 6.477 11.149 -38.753 1.00 57.66 108 THR A N 1
ATOM 874 C CA . THR A 1 108 ? 7.097 12.367 -38.263 1.00 57.66 108 THR A CA 1
ATOM 875 C C . THR A 1 108 ? 8.155 11.944 -37.263 1.00 57.66 108 THR A C 1
ATOM 877 O O . THR A 1 108 ? 7.810 11.196 -36.346 1.00 57.66 108 THR A O 1
ATOM 880 N N . PRO A 1 109 ? 9.406 12.399 -37.413 1.00 58.06 109 PRO A N 1
ATOM 881 C CA . PRO A 1 109 ? 10.440 12.109 -36.435 1.00 58.06 109 PRO A CA 1
ATOM 882 C C . PRO A 1 109 ? 9.980 12.629 -35.068 1.00 58.06 109 PRO A C 1
ATOM 884 O O . PRO A 1 109 ? 9.707 13.819 -34.904 1.00 58.06 109 PRO A O 1
ATOM 887 N N . CYS A 1 110 ? 9.817 11.722 -34.109 1.00 63.66 110 CYS A N 1
ATOM 888 C CA . CYS A 1 110 ? 9.694 12.064 -32.703 1.00 63.66 110 CYS A CA 1
ATOM 889 C C . CYS A 1 110 ? 11.110 12.049 -32.125 1.00 63.66 110 CYS A C 1
ATOM 891 O O . CYS A 1 110 ? 11.634 10.972 -31.875 1.00 63.66 110 CYS A O 1
ATOM 893 N N . TRP A 1 111 ? 11.687 13.250 -32.002 1.00 60.38 111 TRP A N 1
ATOM 894 C CA . TRP A 1 111 ? 13.038 13.561 -31.510 1.00 60.38 111 TRP A CA 1
ATOM 895 C C . TRP A 1 111 ? 14.202 12.787 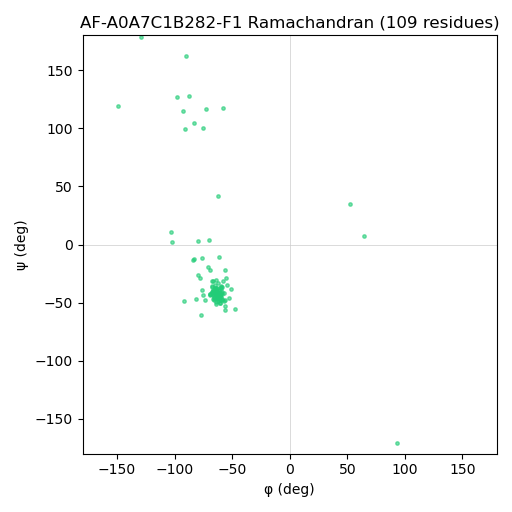-32.148 1.00 60.38 111 TRP A C 1
ATOM 897 O O . TRP A 1 111 ? 14.391 11.585 -31.878 1.00 60.38 111 TRP A O 1
#

pLDDT: mean 89.58, std 10.13, range [56.5, 97.38]

Solvent-accessible surface area (backbone atoms only — not comparable to full-atom values): 6354 Å² total; per-residue (Å²): 129,67,63,68,56,56,51,52,53,52,52,53,48,53,54,50,53,52,51,53,52,47,46,39,64,76,34,66,75,49,34,74,75,50,54,76,63,58,56,52,52,52,50,47,65,46,45,31,56,55,30,46,52,30,46,72,72,56,63,66,67,56,70,64,35,47,50,51,20,52,52,37,43,52,54,42,62,67,42,30,77,80,41,91,55,27,54,79,66,45,48,62,56,53,52,53,50,47,51,67,72,70,54,78,83,61,102,58,89,79,129

Nearest PDB structures (foldseek):
  3egw-assembly1_C  TM=6.507E-01  e=1.758E+00  Escherichia coli K-12
  1q16-assembly1_C  TM=6.504E-01  e=2.193E+00  Escherichia coli

Radius of gyration: 19.02 Å; Cα contacts (8 Å, |Δi|>4): 50; chains: 1; bounding box: 39×33×61 Å

Foldseek 3Di:
DPVVVVVVVLVVLLVVLVVVVCCCVPPPVNVVVDDPVNVVLSCLVNLLSVLVSCLVVVPDDNVVSVVSNVVSVVVNVVCCCVDPNVCVVCVVVVVVVCCVQVVPPDPDDPD

InterPro domains:
  IPR023234 NarG-like domain [PF02665] (9-56)
  IPR036197 NarG-like superfamily [SSF103501] (6-103)

Organism: NCBI:txid39841